Protein AF-A0A7W8QK89-F1 (afdb_monomer_lite)

Structure (mmCIF, N/CA/C/O backbone):
data_AF-A0A7W8QK89-F1
#
_entry.id   AF-A0A7W8QK89-F1
#
loop_
_atom_site.group_PDB
_atom_site.id
_atom_site.type_symbol
_atom_site.label_atom_id
_atom_site.label_alt_id
_atom_site.label_comp_id
_atom_site.label_asym_id
_atom_site.label_entity_id
_atom_site.label_seq_id
_atom_site.pdbx_PDB_ins_code
_atom_site.Cartn_x
_atom_site.Cartn_y
_atom_site.Cartn_z
_atom_site.occupancy
_atom_site.B_iso_or_equiv
_atom_site.auth_seq_id
_atom_site.auth_comp_id
_atom_site.auth_asym_id
_atom_site.auth_atom_id
_atom_site.pdbx_PDB_model_num
ATOM 1 N N . MET A 1 1 ? 22.505 -27.755 -16.993 1.00 44.03 1 MET A N 1
ATOM 2 C CA . MET A 1 1 ? 23.022 -26.460 -16.507 1.00 44.03 1 MET A CA 1
ATOM 3 C C . MET A 1 1 ? 21.796 -25.617 -16.203 1.00 44.03 1 MET A C 1
ATOM 5 O O . MET A 1 1 ? 20.921 -25.619 -17.059 1.00 44.03 1 MET A O 1
ATOM 9 N N . PRO A 1 2 ? 21.651 -25.071 -14.986 1.00 46.75 2 PRO A N 1
ATOM 10 C CA . PRO A 1 2 ? 20.428 -24.389 -14.571 1.00 46.75 2 PRO A CA 1
ATOM 11 C C . PRO A 1 2 ? 20.205 -23.165 -15.462 1.00 46.75 2 PRO A C 1
ATOM 13 O O . PRO A 1 2 ? 21.160 -22.450 -15.757 1.00 46.75 2 PRO A O 1
ATOM 16 N N . GLU A 1 3 ? 18.970 -22.983 -15.925 1.00 54.03 3 GLU A N 1
ATOM 17 C CA . GLU A 1 3 ? 18.533 -21.756 -16.584 1.00 54.03 3 GLU A CA 1
ATOM 18 C C . GLU A 1 3 ? 18.876 -20.581 -15.671 1.00 54.03 3 GLU A C 1
ATOM 20 O O . GLU A 1 3 ? 18.529 -20.582 -14.486 1.00 54.03 3 GLU A O 1
ATOM 25 N N . GLU A 1 4 ? 19.624 -19.616 -16.203 1.00 52.62 4 GLU A N 1
ATOM 26 C CA . GLU A 1 4 ? 19.802 -18.335 -15.543 1.00 52.62 4 GLU A CA 1
ATOM 27 C C . GLU A 1 4 ? 18.408 -17.785 -15.263 1.00 52.62 4 GLU A C 1
ATOM 29 O O . GLU A 1 4 ? 17.647 -17.517 -16.192 1.00 52.62 4 GLU A O 1
ATOM 34 N N . ALA A 1 5 ? 18.051 -17.674 -13.983 1.00 57.62 5 ALA A N 1
ATOM 35 C CA . ALA A 1 5 ? 16.886 -16.916 -13.572 1.00 57.62 5 ALA A CA 1
ATOM 36 C C . ALA A 1 5 ? 17.142 -15.472 -14.017 1.00 57.62 5 ALA A C 1
ATOM 38 O O . ALA A 1 5 ? 17.830 -14.713 -13.332 1.00 57.62 5 ALA A O 1
ATOM 39 N N . GLY A 1 6 ? 16.687 -15.144 -15.229 1.00 61.06 6 GLY A N 1
ATOM 40 C CA . GLY A 1 6 ? 16.767 -13.808 -15.792 1.00 61.06 6 GLY A CA 1
ATOM 41 C C . GLY A 1 6 ? 16.181 -12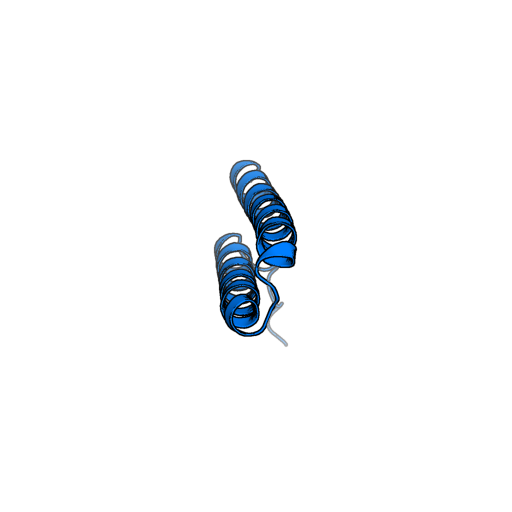.823 -14.791 1.00 61.06 6 GLY A C 1
ATOM 42 O O . GLY A 1 6 ? 15.216 -13.142 -14.094 1.00 61.06 6 GLY A O 1
ATOM 43 N N . ALA A 1 7 ? 16.807 -11.652 -14.671 1.00 67.31 7 ALA A N 1
ATOM 44 C CA . ALA A 1 7 ? 16.292 -10.600 -13.807 1.00 67.31 7 ALA A CA 1
ATOM 45 C C . ALA A 1 7 ? 14.796 -10.380 -14.105 1.00 67.31 7 ALA A C 1
ATOM 47 O O . ALA A 1 7 ? 14.421 -10.390 -15.282 1.00 67.31 7 ALA A O 1
ATOM 48 N N . PRO A 1 8 ? 13.955 -10.207 -13.069 1.00 69.44 8 PRO A N 1
ATOM 49 C CA . PRO A 1 8 ? 12.518 -10.094 -13.255 1.00 69.44 8 PRO A CA 1
ATOM 50 C C . PRO A 1 8 ? 12.222 -8.954 -14.224 1.00 69.44 8 PRO A C 1
ATOM 52 O O . PRO A 1 8 ? 12.744 -7.843 -14.083 1.00 69.44 8 PRO A O 1
ATOM 55 N N . THR A 1 9 ? 11.397 -9.241 -15.221 1.00 83.50 9 THR A N 1
ATOM 56 C CA . THR A 1 9 ? 10.935 -8.247 -16.184 1.00 83.50 9 THR A CA 1
ATOM 57 C C . THR A 1 9 ? 10.141 -7.150 -15.478 1.00 83.50 9 THR A C 1
ATOM 59 O O . THR A 1 9 ? 9.598 -7.340 -14.386 1.00 83.50 9 THR A O 1
ATOM 62 N N . GLY A 1 10 ? 10.004 -5.991 -16.125 1.00 80.62 10 GLY A N 1
ATOM 63 C CA . GLY A 1 10 ? 9.161 -4.916 -15.599 1.00 80.62 10 GLY A CA 1
ATOM 64 C C . GLY A 1 10 ? 7.718 -5.364 -15.311 1.00 80.62 10 GLY A C 1
ATOM 65 O O . GLY A 1 10 ? 7.122 -4.942 -14.323 1.00 80.62 10 GLY A O 1
ATOM 66 N N . ALA A 1 11 ? 7.188 -6.293 -16.114 1.00 81.81 11 ALA A N 1
ATOM 67 C CA . ALA A 1 11 ? 5.873 -6.892 -15.901 1.00 81.81 11 ALA A CA 1
ATOM 68 C C . ALA A 1 11 ? 5.812 -7.753 -14.626 1.00 81.81 11 ALA A C 1
ATOM 70 O O . ALA A 1 11 ? 4.866 -7.621 -13.853 1.00 81.81 11 ALA A O 1
ATOM 71 N N . GLU A 1 12 ? 6.831 -8.573 -14.357 1.00 86.81 12 GLU A N 1
ATOM 72 C CA . GLU A 1 12 ? 6.909 -9.381 -13.129 1.00 86.81 12 GLU A CA 1
ATOM 73 C C . GLU A 1 12 ? 7.047 -8.507 -11.874 1.00 86.81 12 GLU A C 1
ATOM 75 O O . GLU A 1 12 ? 6.442 -8.788 -10.836 1.00 86.81 12 GLU A O 1
ATOM 80 N N . ILE A 1 13 ? 7.798 -7.404 -11.965 1.00 86.44 13 ILE A N 1
ATOM 81 C CA . ILE A 1 13 ? 7.918 -6.425 -10.876 1.00 86.44 13 ILE A CA 1
ATOM 82 C C . ILE A 1 13 ? 6.567 -5.742 -10.618 1.00 86.44 13 ILE A C 1
ATOM 84 O O . ILE A 1 13 ? 6.163 -5.591 -9.459 1.00 86.44 13 ILE A O 1
ATOM 88 N N . ALA A 1 14 ? 5.850 -5.357 -11.677 1.00 87.19 14 ALA A N 1
ATOM 89 C CA . ALA A 1 14 ? 4.531 -4.744 -11.571 1.00 87.19 14 ALA A CA 1
ATOM 90 C C . ALA A 1 14 ? 3.501 -5.707 -10.958 1.00 87.19 14 ALA A C 1
ATOM 92 O O . ALA A 1 14 ? 2.782 -5.327 -10.034 1.00 87.19 14 ALA A O 1
ATOM 93 N N . GLU A 1 15 ? 3.463 -6.959 -11.419 1.00 88.75 15 GLU A N 1
ATOM 94 C CA . GLU A 1 15 ? 2.525 -7.975 -10.935 1.00 88.75 15 GLU A CA 1
ATOM 95 C C . GLU A 1 15 ? 2.745 -8.292 -9.452 1.00 88.75 15 GLU A C 1
ATOM 97 O O . GLU A 1 15 ? 1.798 -8.252 -8.662 1.00 88.75 15 GLU A O 1
ATOM 102 N N . ARG A 1 16 ? 4.002 -8.492 -9.037 1.00 89.38 16 ARG A N 1
ATOM 103 C CA . ARG A 1 16 ? 4.334 -8.750 -7.629 1.00 89.38 16 ARG A CA 1
ATOM 104 C C . ARG A 1 16 ? 3.971 -7.572 -6.725 1.00 89.38 16 ARG A C 1
ATOM 106 O O . ARG A 1 16 ? 3.460 -7.766 -5.622 1.00 89.38 16 ARG A O 1
ATOM 113 N N . THR A 1 17 ? 4.225 -6.347 -7.182 1.00 90.06 17 THR A N 1
ATOM 114 C CA . THR A 1 17 ? 3.856 -5.134 -6.433 1.00 90.06 17 THR A CA 1
ATOM 115 C C . THR A 1 17 ? 2.340 -5.011 -6.307 1.00 90.06 17 THR A C 1
ATOM 117 O O . THR A 1 17 ? 1.830 -4.698 -5.233 1.00 90.06 17 THR A O 1
ATOM 120 N N . LEU A 1 18 ? 1.599 -5.316 -7.374 1.00 90.94 18 LEU A N 1
ATOM 121 C CA . LEU A 1 18 ? 0.140 -5.291 -7.359 1.00 90.94 18 LEU A CA 1
ATOM 122 C C . LEU A 1 18 ? -0.447 -6.337 -6.400 1.00 90.94 18 LEU A C 1
ATOM 124 O O . LEU A 1 18 ? -1.413 -6.043 -5.694 1.00 90.94 18 LEU A O 1
ATOM 128 N N . GLU A 1 19 ? 0.125 -7.540 -6.346 1.00 92.88 19 GLU A N 1
ATOM 129 C CA . GLU A 1 19 ? -0.290 -8.576 -5.397 1.00 92.88 19 GLU A CA 1
ATOM 130 C C . GLU A 1 19 ? -0.063 -8.135 -3.944 1.00 92.88 19 GLU A C 1
ATOM 132 O O . GLU A 1 19 ? -0.994 -8.177 -3.135 1.00 92.88 19 GLU A O 1
ATOM 137 N N . SER A 1 20 ? 1.130 -7.617 -3.637 1.00 90.69 20 SER A N 1
ATOM 138 C CA . SER A 1 20 ? 1.458 -7.037 -2.327 1.00 90.69 20 SER A CA 1
ATOM 139 C C . SER A 1 20 ? 0.484 -5.915 -1.947 1.00 90.69 20 SER A C 1
ATOM 141 O O . SER A 1 20 ? -0.064 -5.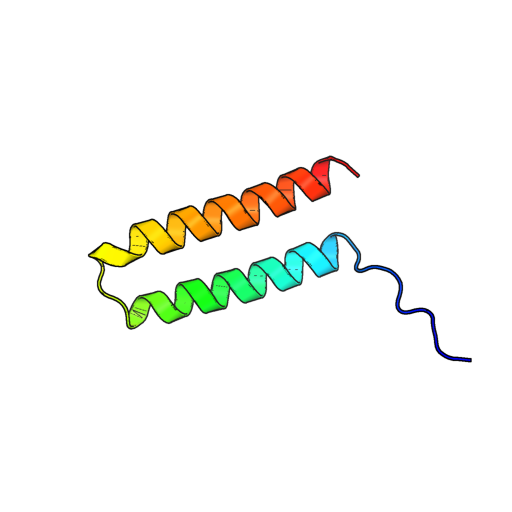894 -0.841 1.00 90.69 20 SER A O 1
ATOM 143 N N . ALA A 1 21 ? 0.177 -5.018 -2.890 1.00 91.75 21 ALA A N 1
ATOM 144 C CA . ALA A 1 21 ? -0.762 -3.928 -2.668 1.00 91.75 21 ALA A CA 1
ATOM 145 C C . ALA A 1 21 ? -2.169 -4.433 -2.318 1.00 91.75 21 ALA A C 1
ATOM 147 O O . ALA A 1 21 ? -2.791 -3.945 -1.373 1.00 91.75 21 ALA A O 1
ATOM 148 N N . ARG A 1 22 ? -2.663 -5.453 -3.028 1.00 92.88 22 ARG A N 1
ATOM 149 C CA . ARG A 1 22 ? -3.963 -6.079 -2.739 1.00 92.88 22 ARG A CA 1
ATOM 150 C C . ARG A 1 22 ? -3.999 -6.722 -1.355 1.00 92.88 22 ARG A C 1
ATOM 152 O O . ARG A 1 22 ? -5.007 -6.589 -0.667 1.00 92.88 22 ARG A O 1
ATOM 159 N N . GLN A 1 23 ? -2.919 -7.374 -0.928 1.00 93.12 23 GLN A N 1
ATOM 160 C CA . GLN A 1 23 ? -2.823 -7.959 0.414 1.00 93.12 23 GLN A CA 1
ATOM 161 C C . GLN A 1 23 ? -2.869 -6.886 1.509 1.00 93.12 23 GLN A C 1
ATOM 163 O O . GLN A 1 23 ? -3.629 -7.019 2.469 1.00 93.12 23 GLN A O 1
ATOM 168 N N . LYS A 1 24 ? -2.118 -5.789 1.341 1.00 89.19 24 LYS A N 1
ATOM 169 C CA . LYS A 1 24 ? -2.141 -4.642 2.264 1.00 89.19 24 LYS A CA 1
ATOM 170 C C . LYS A 1 24 ? -3.533 -4.002 2.339 1.00 89.19 24 LYS A C 1
ATOM 172 O O . LYS A 1 24 ? -3.998 -3.691 3.431 1.00 89.19 24 LYS A O 1
ATOM 177 N N . LEU A 1 25 ? -4.223 -3.867 1.203 1.00 91.38 25 LEU A N 1
ATOM 178 C CA . LEU A 1 25 ? -5.605 -3.377 1.154 1.00 91.38 25 LEU A CA 1
ATOM 179 C C . LEU A 1 25 ? -6.588 -4.330 1.846 1.00 91.38 25 LEU A C 1
ATOM 181 O O . LEU A 1 25 ? -7.464 -3.867 2.566 1.00 91.38 25 LEU A O 1
ATOM 185 N N . ALA A 1 26 ? -6.438 -5.645 1.680 1.00 93.00 26 ALA A N 1
ATOM 186 C CA . ALA A 1 26 ? -7.280 -6.626 2.367 1.00 93.00 26 ALA A CA 1
ATOM 187 C C . ALA A 1 26 ? -7.104 -6.573 3.895 1.00 93.00 26 ALA A C 1
ATOM 189 O O . ALA A 1 26 ? -8.066 -6.756 4.637 1.00 93.00 26 ALA A O 1
ATOM 190 N N . ALA A 1 27 ? -5.897 -6.263 4.374 1.00 90.25 27 ALA A N 1
ATOM 191 C CA . ALA A 1 27 ? -5.628 -6.105 5.800 1.00 90.25 27 ALA A CA 1
ATOM 192 C C . ALA A 1 27 ? -6.309 -4.866 6.421 1.00 90.25 27 ALA A C 1
ATOM 194 O O . ALA A 1 27 ? -6.465 -4.815 7.642 1.00 90.25 27 ALA A O 1
ATOM 195 N N . LEU A 1 28 ? -6.741 -3.884 5.614 1.00 91.25 28 LEU A N 1
ATOM 196 C CA . LEU A 1 28 ? -7.444 -2.690 6.103 1.00 91.25 28 LEU A CA 1
ATOM 197 C C . LEU A 1 28 ? -8.774 -3.014 6.783 1.00 91.25 28 LEU A C 1
ATOM 199 O O . LEU A 1 28 ? -9.154 -2.303 7.712 1.00 91.25 28 LEU A O 1
ATOM 203 N N . ASP A 1 29 ? -9.452 -4.081 6.357 1.00 88.88 29 ASP A N 1
ATOM 204 C CA . ASP A 1 29 ? -10.745 -4.507 6.910 1.00 88.88 29 ASP A CA 1
ATOM 205 C C . ASP A 1 29 ? -10.660 -4.803 8.421 1.00 88.88 29 ASP A C 1
ATOM 207 O O . ASP A 1 29 ? -11.587 -4.522 9.176 1.00 88.88 29 ASP A O 1
ATOM 211 N N . GLY A 1 30 ? -9.497 -5.274 8.889 1.00 89.06 30 GLY A N 1
ATOM 212 C CA . GLY A 1 30 ? -9.223 -5.536 10.304 1.00 89.06 30 GLY A CA 1
ATOM 213 C C . GLY A 1 30 ? -8.572 -4.379 11.071 1.00 89.06 30 GLY A C 1
ATOM 214 O O . GLY A 1 30 ?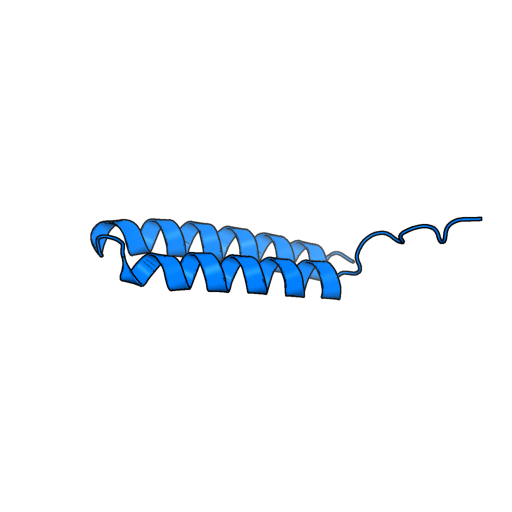 -8.291 -4.531 12.261 1.00 89.06 30 GLY A O 1
ATOM 215 N N . MET A 1 31 ? -8.290 -3.243 10.424 1.00 91.31 31 MET A N 1
ATOM 216 C CA . MET A 1 31 ? -7.563 -2.119 11.025 1.00 91.31 31 MET A CA 1
ATOM 217 C C . MET A 1 31 ? -8.478 -0.941 11.383 1.00 91.31 31 MET A C 1
ATOM 219 O O . MET A 1 31 ? -9.474 -0.690 10.701 1.00 91.31 31 MET A O 1
ATOM 223 N N . PRO A 1 32 ? -8.122 -0.145 12.410 1.00 93.00 32 PRO A N 1
ATOM 224 C CA . PRO A 1 32 ? -8.807 1.111 12.687 1.00 93.00 32 PRO A CA 1
ATOM 225 C C . PRO A 1 32 ? -8.764 2.039 11.469 1.00 93.00 32 PRO A C 1
ATOM 227 O O . PRO A 1 32 ? -7.699 2.252 10.892 1.00 93.00 32 PRO A O 1
ATOM 230 N N . VAL A 1 33 ? -9.892 2.676 11.143 1.00 90.62 33 VAL A N 1
ATOM 231 C CA . VAL A 1 33 ? -9.996 3.631 10.019 1.00 90.62 33 VAL A CA 1
ATOM 232 C C . VAL A 1 33 ? -8.962 4.761 10.117 1.00 90.62 33 VAL A C 1
ATOM 234 O O . VAL A 1 33 ? -8.475 5.246 9.102 1.00 90.62 33 VAL A O 1
ATOM 237 N N . ALA A 1 34 ? -8.563 5.145 11.334 1.00 92.56 34 ALA A N 1
ATOM 238 C CA . ALA A 1 34 ? -7.517 6.143 11.565 1.00 92.56 34 ALA A CA 1
ATOM 239 C C . ALA A 1 34 ? -6.139 5.747 10.993 1.00 92.56 34 ALA A C 1
ATOM 241 O O . ALA A 1 34 ? -5.337 6.625 10.683 1.00 92.56 34 ALA A O 1
ATOM 242 N N . GLU A 1 35 ? -5.872 4.450 10.820 1.00 91.38 35 GLU A N 1
ATOM 243 C CA . GLU A 1 35 ? -4.613 3.938 10.271 1.00 91.38 35 GLU A CA 1
ATOM 244 C C . GLU A 1 35 ? -4.668 3.734 8.748 1.00 91.38 35 GLU A C 1
ATOM 246 O O . GLU A 1 35 ? -3.621 3.651 8.105 1.00 91.38 35 GLU A O 1
ATOM 251 N N . HIS A 1 36 ? -5.861 3.728 8.139 1.00 91.25 36 HIS A N 1
ATOM 252 C CA . HIS A 1 36 ? -6.028 3.535 6.692 1.00 91.25 36 HIS A CA 1
ATOM 253 C C . HIS A 1 36 ? -5.247 4.557 5.846 1.00 91.25 36 HIS A C 1
ATOM 255 O O . HIS A 1 36 ? -4.586 4.134 4.897 1.00 91.25 36 HIS A O 1
ATOM 261 N N . PRO A 1 37 ? -5.226 5.870 6.172 1.00 93.56 37 PRO A N 1
ATOM 262 C CA . PRO A 1 37 ? -4.477 6.855 5.391 1.00 93.56 37 PRO A CA 1
ATOM 263 C C . PRO A 1 37 ? -2.976 6.563 5.309 1.00 93.56 37 PRO A C 1
ATOM 265 O O . PRO A 1 37 ? -2.373 6.807 4.269 1.00 93.56 37 PRO A O 1
ATOM 268 N N . LYS A 1 38 ? -2.372 6.006 6.370 1.00 92.44 38 LYS A N 1
ATOM 269 C CA . LYS A 1 38 ? -0.944 5.650 6.374 1.00 92.44 38 LYS A CA 1
ATOM 270 C C . LYS A 1 38 ? -0.650 4.524 5.387 1.00 92.44 38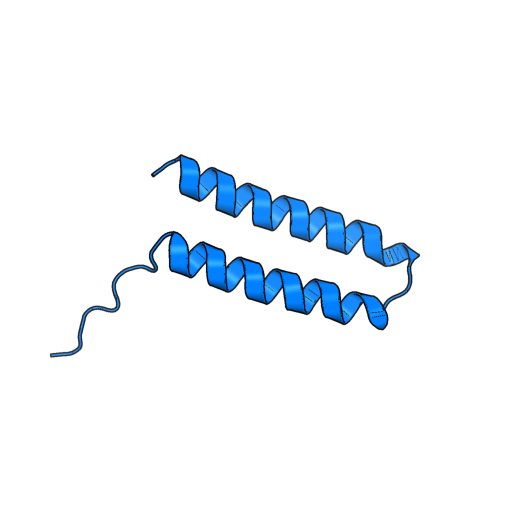 LYS A C 1
ATOM 272 O O . LYS A 1 38 ? 0.327 4.593 4.651 1.00 92.44 38 LYS A O 1
ATOM 277 N N . VAL A 1 39 ? -1.518 3.512 5.350 1.00 91.44 39 VAL A N 1
ATOM 278 C CA . VAL A 1 39 ? -1.400 2.392 4.408 1.00 91.44 39 VAL A CA 1
ATOM 279 C C . VAL A 1 39 ? -1.591 2.879 2.972 1.00 91.44 39 VAL A C 1
ATOM 281 O O . VAL A 1 39 ? -0.841 2.476 2.090 1.00 91.44 39 VAL A O 1
ATOM 284 N N . PHE A 1 40 ? -2.551 3.775 2.722 1.00 92.50 40 PHE A N 1
ATOM 285 C CA . PHE A 1 40 ? -2.741 4.360 1.393 1.00 92.50 40 PHE A CA 1
ATOM 286 C C . PHE A 1 40 ? -1.545 5.201 0.933 1.00 92.50 40 PHE A C 1
ATOM 288 O O . PHE A 1 40 ? -1.161 5.095 -0.230 1.00 92.50 40 PHE A O 1
ATOM 295 N N . ASP A 1 41 ? -0.939 5.995 1.819 1.00 94.31 41 ASP A N 1
ATOM 296 C CA . ASP A 1 41 ? 0.259 6.784 1.499 1.00 94.31 41 ASP A CA 1
ATOM 297 C C . ASP A 1 41 ? 1.451 5.881 1.143 1.00 94.31 41 ASP A C 1
ATOM 299 O O . ASP A 1 41 ? 2.113 6.077 0.120 1.00 94.31 41 ASP A O 1
ATOM 303 N N . GLU A 1 42 ? 1.661 4.818 1.927 1.00 92.88 42 GLU A N 1
ATOM 304 C CA . GLU A 1 42 ? 2.693 3.817 1.658 1.00 92.88 42 GLU A CA 1
ATOM 305 C C . GLU A 1 42 ? 2.467 3.119 0.310 1.00 92.88 42 GLU A C 1
ATOM 307 O O . GLU A 1 42 ? 3.384 3.047 -0.510 1.00 92.88 42 GLU A O 1
ATOM 312 N N . LEU A 1 43 ? 1.238 2.664 0.045 1.00 93.50 43 LEU A N 1
ATOM 313 C CA . LEU A 1 43 ? 0.866 2.038 -1.225 1.00 93.50 43 LEU A CA 1
ATOM 314 C C . LEU A 1 43 ? 1.073 2.978 -2.410 1.00 93.50 43 LEU A C 1
ATOM 316 O O . LEU A 1 43 ? 1.620 2.570 -3.433 1.00 93.50 43 LEU A O 1
ATOM 320 N N . HIS A 1 44 ? 0.664 4.239 -2.276 1.00 90.50 44 HIS A N 1
ATOM 321 C CA . HIS A 1 44 ? 0.837 5.238 -3.320 1.00 90.50 44 HIS A CA 1
ATOM 322 C C . HIS A 1 44 ? 2.320 5.465 -3.631 1.00 90.50 44 HIS A C 1
ATOM 324 O O . HIS A 1 44 ? 2.706 5.517 -4.801 1.00 90.50 44 HIS A O 1
ATOM 330 N N . ARG A 1 45 ? 3.170 5.548 -2.602 1.00 92.31 45 ARG A N 1
ATOM 331 C CA . ARG A 1 45 ? 4.618 5.709 -2.763 1.00 92.31 45 ARG A CA 1
ATOM 332 C C . ARG A 1 45 ? 5.270 4.489 -3.414 1.00 92.31 45 ARG A C 1
ATOM 334 O O . ARG A 1 45 ? 6.100 4.663 -4.303 1.00 92.31 45 ARG A O 1
ATOM 341 N N . GLU A 1 46 ? 4.895 3.283 -2.995 1.00 90.25 46 GLU A N 1
ATOM 342 C CA . GLU A 1 46 ? 5.429 2.018 -3.518 1.00 90.25 46 GLU A CA 1
ATOM 343 C C . GLU A 1 46 ? 5.058 1.834 -5.000 1.00 90.25 46 GLU A C 1
ATOM 345 O O . GLU A 1 46 ? 5.930 1.591 -5.835 1.00 90.25 46 GLU A O 1
ATOM 350 N N . LEU A 1 47 ? 3.789 2.068 -5.354 1.00 89.62 47 LEU A N 1
ATOM 351 C CA . LEU A 1 47 ? 3.312 2.000 -6.737 1.00 89.62 47 LEU A CA 1
ATOM 352 C C . LEU A 1 47 ? 3.929 3.092 -7.618 1.00 89.62 47 LEU A C 1
ATOM 354 O O . LEU A 1 47 ? 4.351 2.801 -8.733 1.00 89.62 47 LEU A O 1
ATOM 358 N N . SER A 1 48 ? 4.039 4.326 -7.119 1.00 90.31 48 SER A N 1
ATOM 359 C CA . SER A 1 48 ? 4.674 5.422 -7.866 1.00 90.31 48 SER A CA 1
ATOM 360 C C . SER A 1 48 ? 6.153 5.148 -8.140 1.00 90.31 48 SER A C 1
ATOM 362 O O . SER A 1 48 ? 6.643 5.457 -9.222 1.00 90.31 48 SER A O 1
ATOM 364 N N . ALA A 1 49 ? 6.868 4.545 -7.185 1.00 88.31 49 ALA A N 1
ATOM 365 C CA . ALA A 1 49 ? 8.266 4.165 -7.369 1.00 88.31 49 ALA A CA 1
ATOM 366 C C . ALA A 1 49 ? 8.427 3.077 -8.441 1.00 88.31 49 ALA A C 1
ATOM 368 O O . ALA A 1 49 ? 9.341 3.155 -9.260 1.00 88.31 49 ALA A O 1
ATOM 369 N N . VAL A 1 50 ? 7.530 2.089 -8.460 1.00 89.00 50 VAL A N 1
ATOM 370 C CA . VAL A 1 50 ? 7.532 1.031 -9.479 1.00 89.00 50 VAL A CA 1
ATOM 371 C C . VAL A 1 50 ? 7.194 1.598 -10.852 1.00 89.00 50 VAL A C 1
ATOM 373 O O . VAL A 1 50 ? 7.917 1.325 -11.801 1.00 89.00 50 VAL A O 1
ATOM 376 N N . LEU A 1 51 ? 6.163 2.438 -10.960 1.00 86.19 51 LEU A N 1
ATOM 377 C CA . LEU A 1 51 ? 5.798 3.088 -12.220 1.00 86.19 51 LEU A CA 1
ATOM 378 C C . LEU A 1 51 ? 6.935 3.970 -12.754 1.00 86.19 51 LEU A C 1
ATOM 380 O O . LEU A 1 51 ? 7.334 3.803 -13.901 1.00 86.19 51 LEU A O 1
ATOM 384 N N . GLY A 1 52 ? 7.543 4.809 -11.910 1.00 84.88 52 GLY A N 1
ATOM 385 C CA . GLY A 1 52 ? 8.686 5.633 -12.316 1.00 84.88 52 GLY A CA 1
ATOM 386 C C . GLY A 1 52 ? 9.932 4.817 -12.687 1.00 84.88 52 GLY A C 1
ATOM 387 O O . GLY A 1 52 ? 10.705 5.226 -13.549 1.00 84.88 52 GLY A O 1
ATOM 388 N N . GLY A 1 53 ? 10.121 3.643 -12.076 1.00 83.25 53 GLY A N 1
ATOM 389 C CA . GLY A 1 53 ? 11.175 2.698 -12.453 1.00 83.25 53 GLY A CA 1
ATOM 390 C C . GLY A 1 53 ? 10.914 1.980 -13.782 1.00 83.25 53 GLY A C 1
ATOM 391 O O . GLY A 1 53 ? 11.867 1.593 -14.452 1.00 83.25 53 G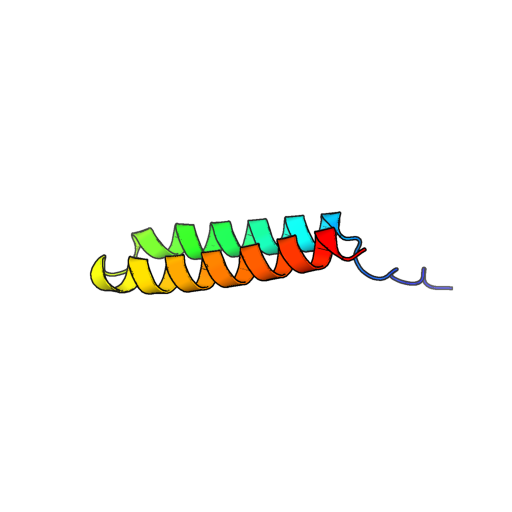LY A O 1
ATOM 392 N N . LEU A 1 54 ? 9.645 1.827 -14.174 1.00 76.62 54 LEU A N 1
ATOM 393 C CA . LEU A 1 54 ? 9.230 1.231 -15.448 1.00 76.62 54 LEU A CA 1
ATOM 394 C C . LEU A 1 54 ? 9.281 2.232 -16.609 1.00 76.62 54 LEU A C 1
ATOM 396 O O . LEU A 1 54 ? 9.588 1.832 -17.724 1.00 76.62 54 LEU A O 1
ATOM 400 N N . GLU A 1 55 ? 9.009 3.516 -16.359 1.00 67.88 55 GLU A N 1
ATOM 401 C CA . GLU A 1 55 ? 9.112 4.587 -17.367 1.00 67.88 55 GLU A CA 1
ATOM 402 C C . GLU A 1 55 ? 10.567 4.951 -17.717 1.00 67.88 55 GLU A C 1
ATOM 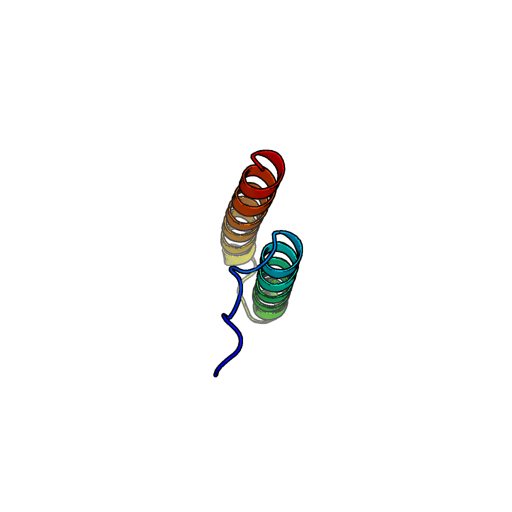404 O O . GLU A 1 55 ? 10.825 5.552 -18.758 1.00 67.88 55 GLU A O 1
ATOM 409 N N . GLY A 1 56 ? 11.521 4.605 -16.846 1.00 59.19 56 GLY A N 1
ATOM 410 C CA . GLY A 1 56 ? 12.951 4.866 -17.028 1.00 59.19 56 GLY A CA 1
ATOM 411 C C . GLY A 1 56 ? 13.742 3.771 -17.760 1.00 59.19 56 GLY A C 1
ATOM 412 O O . GLY A 1 56 ? 14.970 3.874 -17.799 1.00 59.19 56 GLY A O 1
ATOM 413 N N . HIS A 1 57 ? 13.080 2.733 -18.288 1.00 47.25 57 HIS A N 1
ATOM 414 C CA . HIS A 1 57 ? 13.672 1.631 -19.062 1.00 47.25 57 HIS A CA 1
ATOM 415 C C . HIS A 1 57 ? 13.302 1.742 -20.545 1.00 47.25 57 HIS A C 1
ATOM 417 O O . HIS A 1 57 ? 14.210 1.554 -21.385 1.00 47.25 57 HIS A O 1
#

Organism: NCBI:txid157465

Foldseek 3Di:
DDDPPPDDDLVSVLVVLVVVLVVLVVCVVVDDPVCVVVSVVVNVVSNVVSVVVVVVD

Sequence (57 aa):
MPEEAGAPTGAEIAERTLESARQKLAALDGMPVAEHPKVFDELHRELSAVLGGLEGH

Radius of gyration: 14.87 Å; chains: 1; bounding box: 34×33×32 Å

Secondary structure (DSSP, 8-state):
-----PPPPHHHHHHHHHHHHHHHHHHGGGS-GGGHHHHHHHHHHHHHHHHHHHHT-

pLDDT: mean 83.32, std 13.8, range [44.03, 94.31]